Protein AF-K9TES0-F1 (afdb_monomer_lite)

Secondary structure (DSSP, 8-state):
----------EETTEEPPPHHHHTTS-TT-------------PPPHHHHHHHSPPPPTT-----HHHHHHH--

Radius of gyration: 26.47 Å; chains: 1; bounding box: 60×32×60 Å

Structure (mmCIF, N/CA/C/O backbone):
data_AF-K9TES0-F1
#
_entry.id   AF-K9TES0-F1
#
loop_
_atom_site.group_PDB
_atom_site.id
_atom_site.type_symbol
_atom_site.label_atom_id
_atom_site.label_alt_id
_atom_site.label_comp_id
_atom_site.label_asym_id
_atom_site.label_entity_id
_atom_site.label_seq_id
_atom_site.pdbx_PDB_ins_code
_atom_site.Cartn_x
_atom_site.Cartn_y
_atom_site.Cartn_z
_atom_site.occupancy
_atom_site.B_iso_or_equiv
_atom_site.auth_seq_id
_atom_site.auth_comp_id
_atom_site.auth_asym_id
_atom_site.auth_atom_id
_atom_site.pdbx_PDB_model_num
ATOM 1 N N . MET A 1 1 ? -16.966 16.589 14.673 1.00 53.94 1 MET A N 1
ATOM 2 C CA . MET A 1 1 ? -15.576 16.736 14.191 1.00 53.94 1 MET A CA 1
ATOM 3 C C . MET A 1 1 ? -15.184 15.437 13.514 1.00 53.94 1 MET A C 1
ATOM 5 O O . MET A 1 1 ? -15.468 14.387 14.076 1.00 53.94 1 MET A O 1
ATOM 9 N N . VAL A 1 2 ? -14.624 15.498 12.307 1.00 56.66 2 VAL A N 1
ATOM 10 C CA . VAL A 1 2 ? -14.090 14.318 11.614 1.00 56.66 2 VAL A CA 1
ATOM 11 C C . VAL A 1 2 ? -12.624 14.199 12.020 1.00 56.66 2 VAL A C 1
ATOM 13 O O . VAL A 1 2 ? -11.843 15.087 11.698 1.00 56.66 2 VAL A O 1
ATOM 16 N N . ASN A 1 3 ? -12.267 13.146 12.757 1.00 70.19 3 ASN A N 1
ATOM 17 C CA . ASN A 1 3 ? -10.871 12.824 13.052 1.00 70.19 3 ASN A CA 1
ATOM 18 C C . ASN A 1 3 ? -10.387 11.821 12.004 1.00 70.19 3 ASN A C 1
ATOM 20 O O . ASN A 1 3 ? -10.809 10.666 12.015 1.00 70.19 3 ASN A O 1
ATOM 24 N N . SER A 1 4 ? -9.539 12.276 11.085 1.00 77.25 4 SER A N 1
ATOM 25 C CA . SER A 1 4 ? -8.863 11.436 10.095 1.00 77.25 4 SER A CA 1
ATOM 26 C C . SER A 1 4 ? -7.369 11.403 10.384 1.00 77.25 4 SER A C 1
ATOM 28 O O . SER A 1 4 ? -6.777 12.441 10.676 1.00 77.25 4 SER A O 1
ATOM 30 N N . PHE A 1 5 ? -6.761 10.230 10.252 1.00 82.50 5 PHE A N 1
ATOM 31 C CA . PHE A 1 5 ? -5.324 10.034 10.407 1.00 82.50 5 PHE A CA 1
ATOM 32 C C . PHE A 1 5 ? -4.805 9.289 9.182 1.00 82.50 5 PHE A C 1
ATOM 34 O O . PHE A 1 5 ? -5.489 8.411 8.656 1.00 82.50 5 PHE A O 1
ATOM 41 N N . GLU A 1 6 ? -3.606 9.643 8.736 1.00 86.81 6 GLU A N 1
ATOM 42 C CA . GLU A 1 6 ? -2.915 8.983 7.634 1.00 86.81 6 GLU A CA 1
ATOM 43 C C . GLU A 1 6 ? -1.646 8.333 8.180 1.00 86.81 6 GLU A C 1
ATOM 45 O O . GLU A 1 6 ? -0.893 8.957 8.927 1.00 86.81 6 GLU A O 1
ATOM 50 N N . PHE A 1 7 ? -1.419 7.071 7.823 1.00 87.06 7 PHE A N 1
ATOM 51 C CA . PHE A 1 7 ? -0.219 6.339 8.205 1.00 87.06 7 PHE A CA 1
ATOM 52 C C . PHE A 1 7 ? 0.208 5.391 7.086 1.00 87.06 7 PHE A C 1
ATOM 54 O O . PHE A 1 7 ? -0.614 4.903 6.308 1.00 87.06 7 PHE A O 1
ATOM 61 N N . LYS A 1 8 ? 1.511 5.097 7.022 1.00 86.62 8 LYS A N 1
ATOM 62 C CA . LYS A 1 8 ? 2.057 4.077 6.121 1.00 86.62 8 LYS A CA 1
ATOM 63 C C . LYS A 1 8 ? 2.144 2.746 6.861 1.00 86.62 8 LYS A C 1
ATOM 65 O O . LYS A 1 8 ? 2.830 2.641 7.873 1.00 86.62 8 LYS A O 1
ATOM 70 N N . ALA A 1 9 ? 1.494 1.718 6.327 1.00 84.94 9 ALA A N 1
ATOM 71 C CA . ALA A 1 9 ? 1.549 0.361 6.856 1.00 84.94 9 ALA A CA 1
ATOM 72 C C . ALA A 1 9 ? 1.824 -0.653 5.745 1.00 84.94 9 ALA A C 1
ATOM 74 O O . ALA A 1 9 ? 1.541 -0.424 4.569 1.00 84.94 9 ALA A O 1
ATOM 75 N N . LYS A 1 10 ? 2.393 -1.798 6.126 1.00 85.62 10 LYS A N 1
ATOM 76 C CA . LYS A 1 10 ? 2.569 -2.935 5.219 1.00 85.62 10 LYS A CA 1
ATOM 77 C C . LYS A 1 10 ? 1.378 -3.869 5.355 1.00 85.62 10 LYS A C 1
ATOM 79 O O . LYS A 1 10 ? 1.024 -4.241 6.468 1.00 85.62 10 LYS A O 1
ATOM 84 N N . ILE A 1 11 ? 0.841 -4.312 4.224 1.00 86.69 11 ILE A N 1
ATOM 85 C CA . ILE A 1 11 ? -0.148 -5.388 4.197 1.00 86.69 11 ILE A CA 1
ATOM 86 C C . ILE A 1 11 ? 0.559 -6.697 4.570 1.00 86.69 11 ILE A C 1
ATOM 88 O O . ILE A 1 11 ? 1.553 -7.070 3.940 1.00 86.69 11 ILE A O 1
ATOM 92 N N . ARG A 1 12 ? 0.058 -7.399 5.590 1.00 86.81 12 ARG A N 1
ATOM 93 C CA . ARG A 1 12 ? 0.544 -8.721 6.015 1.00 86.81 12 ARG A CA 1
ATOM 94 C C . ARG A 1 12 ? -0.626 -9.692 6.024 1.00 86.81 12 ARG A C 1
ATOM 96 O O . ARG A 1 12 ? -1.619 -9.440 6.688 1.00 86.81 12 ARG A O 1
ATOM 103 N N . GLN A 1 13 ? -0.522 -10.783 5.262 1.00 88.06 13 GLN A N 1
ATOM 104 C CA . GLN A 1 13 ? -1.583 -11.800 5.155 1.00 88.06 13 GLN A CA 1
ATOM 105 C C . GLN A 1 13 ? -2.963 -11.208 4.790 1.00 88.06 13 GLN A C 1
ATOM 107 O O . GLN A 1 13 ? -3.989 -11.647 5.292 1.00 88.06 13 GLN A O 1
ATOM 112 N N . GLY A 1 14 ? -2.984 -10.177 3.938 1.00 86.44 14 GLY A N 1
ATOM 113 C CA . GLY A 1 14 ? -4.216 -9.481 3.548 1.00 86.44 14 GLY A CA 1
ATOM 114 C C . GLY A 1 14 ? -4.760 -8.488 4.582 1.00 86.44 14 GLY A C 1
ATOM 115 O O . GLY A 1 14 ? -5.785 -7.868 4.326 1.00 86.44 14 GLY A O 1
ATOM 116 N N . MET A 1 15 ? -4.077 -8.294 5.714 1.00 88.69 15 MET A N 1
ATOM 117 C CA . MET A 1 15 ? -4.486 -7.372 6.775 1.00 88.69 15 MET A CA 1
ATOM 118 C C . MET A 1 15 ? -3.594 -6.126 6.809 1.00 88.69 15 MET A C 1
ATOM 120 O O . MET A 1 15 ? -2.373 -6.213 6.648 1.00 88.69 15 MET A O 1
ATOM 124 N N . ILE A 1 16 ? -4.212 -4.963 7.034 1.00 87.88 16 ILE A N 1
ATOM 125 C CA . ILE A 1 16 ? -3.527 -3.719 7.403 1.00 87.88 16 ILE A CA 1
ATOM 126 C C . ILE A 1 16 ? -3.650 -3.586 8.917 1.00 87.88 16 ILE A C 1
ATOM 128 O O . ILE A 1 16 ? -4.749 -3.433 9.441 1.00 87.88 16 ILE A O 1
ATOM 132 N N . GLU A 1 17 ? -2.524 -3.659 9.616 1.00 87.00 17 GLU A N 1
ATOM 133 C CA . GLU A 1 17 ? -2.481 -3.464 11.062 1.00 87.00 17 GLU A CA 1
ATOM 134 C C . GLU A 1 17 ? -2.394 -1.966 11.371 1.00 87.00 17 GLU A C 1
ATOM 136 O O . GLU A 1 17 ? -1.519 -1.268 10.850 1.00 87.00 17 GLU A O 1
ATOM 141 N N . ILE A 1 18 ? -3.321 -1.466 12.191 1.00 86.31 18 ILE A N 1
ATOM 142 C CA . ILE A 1 18 ? -3.307 -0.075 12.650 1.00 86.31 18 ILE A CA 1
ATOM 143 C C . ILE A 1 18 ? -2.188 0.075 13.694 1.00 86.31 18 ILE A C 1
ATOM 145 O O . ILE A 1 18 ? -2.213 -0.644 14.702 1.00 86.31 18 ILE A O 1
ATOM 149 N N . PRO A 1 19 ? -1.240 1.011 13.499 1.00 86.00 19 PRO A N 1
ATOM 150 C CA . PRO A 1 19 ? -0.164 1.241 14.453 1.00 86.00 19 PRO A CA 1
ATOM 151 C C . PRO A 1 19 ? -0.684 1.585 15.865 1.00 86.00 19 PRO A C 1
ATOM 153 O O . PRO A 1 19 ? -1.707 2.274 15.977 1.00 86.00 19 PRO A O 1
ATOM 156 N N . PRO A 1 20 ? -0.007 1.134 16.943 1.00 86.56 20 PRO A N 1
ATOM 157 C CA . PRO A 1 20 ? -0.458 1.310 18.329 1.00 86.56 20 PRO A CA 1
ATOM 158 C C . PRO A 1 20 ? -0.827 2.748 18.709 1.00 86.56 20 PRO A C 1
ATOM 160 O O . PRO A 1 20 ? -1.790 2.973 19.443 1.00 86.56 20 PRO A 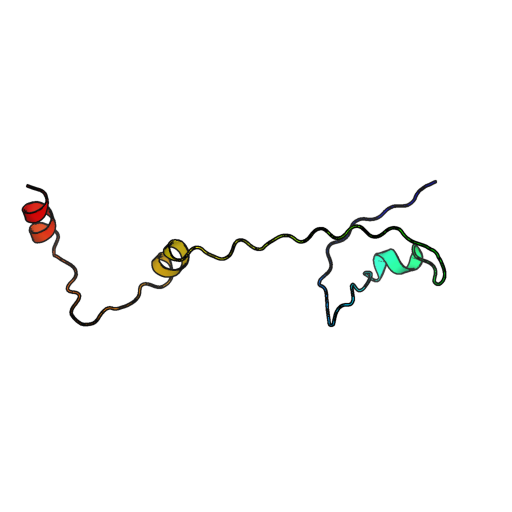O 1
ATOM 163 N N . GLU A 1 21 ? -0.112 3.731 18.168 1.00 85.06 21 GLU A N 1
ATOM 164 C CA . GLU A 1 21 ? -0.330 5.160 18.399 1.00 85.06 21 GLU A CA 1
ATOM 165 C C . GLU A 1 21 ? -1.709 5.664 17.932 1.00 85.06 21 GLU A C 1
ATOM 167 O O . GLU A 1 21 ? -2.199 6.674 18.439 1.00 85.06 21 GLU A O 1
ATOM 172 N N . TYR A 1 22 ? -2.370 4.952 17.014 1.00 84.69 22 TYR A N 1
ATOM 173 C CA . TYR A 1 22 ? -3.704 5.302 16.517 1.00 84.69 22 TYR A CA 1
ATOM 174 C C . TYR A 1 22 ? -4.822 4.437 17.115 1.00 84.69 22 TYR A C 1
ATOM 176 O O . TYR A 1 22 ? -5.995 4.791 16.976 1.00 84.69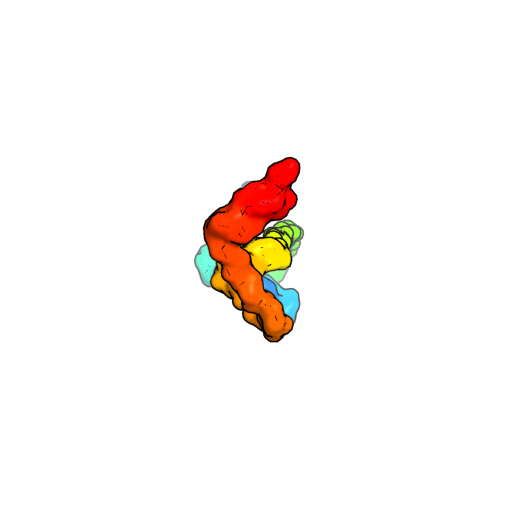 22 TYR A O 1
ATOM 184 N N . GLN A 1 23 ? -4.496 3.347 17.819 1.00 79.25 23 GLN A N 1
ATOM 185 C CA . GLN A 1 23 ? -5.491 2.416 18.372 1.00 79.25 23 GLN A CA 1
ATOM 186 C C . GLN A 1 23 ? -6.409 3.080 19.408 1.00 79.25 23 GLN A C 1
ATOM 188 O O . GLN A 1 23 ? -7.598 2.791 19.450 1.00 79.25 23 GLN A O 1
ATOM 193 N N . GLN A 1 24 ? -5.906 4.044 20.187 1.00 78.00 24 GLN A N 1
ATOM 194 C CA . GLN A 1 24 ? -6.737 4.788 21.147 1.00 78.00 24 GLN A CA 1
ATOM 195 C C . GLN A 1 24 ? -7.813 5.653 20.468 1.00 78.00 24 GLN A C 1
ATOM 197 O O . GLN A 1 24 ? -8.844 5.952 21.071 1.00 78.00 24 GLN A O 1
ATOM 202 N N . ASN A 1 25 ? -7.587 6.045 19.210 1.00 74.56 25 ASN A N 1
ATOM 203 C CA . ASN A 1 25 ? -8.506 6.887 18.447 1.00 74.56 25 ASN A CA 1
ATOM 204 C C . ASN A 1 25 ? -9.559 6.072 17.680 1.00 74.56 25 ASN A C 1
ATOM 2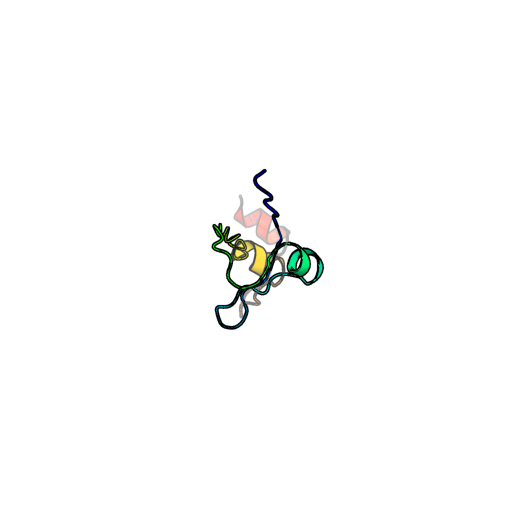06 O O . ASN A 1 25 ? -10.606 6.613 17.314 1.00 74.56 25 ASN A O 1
ATOM 210 N N . ILE A 1 26 ? -9.298 4.783 17.444 1.00 76.50 26 ILE A N 1
ATOM 211 C CA . ILE A 1 26 ? -10.165 3.876 16.691 1.00 76.50 26 ILE A CA 1
ATOM 212 C C . ILE A 1 26 ? -10.733 2.852 17.673 1.00 76.50 26 ILE A C 1
ATOM 214 O O . ILE A 1 26 ? -10.144 1.811 17.937 1.00 76.50 26 ILE A O 1
ATOM 218 N N . GLN A 1 27 ? -11.887 3.189 18.246 1.00 70.94 27 GLN A N 1
ATOM 219 C CA . GLN A 1 27 ? -12.620 2.281 19.125 1.00 70.94 27 GLN A CA 1
ATOM 220 C C . GLN A 1 27 ? -13.205 1.121 18.319 1.00 70.94 27 GLN A C 1
ATOM 222 O O . GLN A 1 27 ? -13.744 1.322 17.227 1.00 70.94 27 GLN A O 1
ATOM 227 N N . GLU A 1 28 ? -13.133 -0.078 18.890 1.00 75.19 28 GLU A N 1
ATOM 228 C CA . GLU A 1 28 ? -13.744 -1.278 18.328 1.00 75.19 28 GLU A CA 1
ATOM 229 C C . GLU A 1 28 ? -15.256 -1.077 18.103 1.00 75.19 28 GLU A C 1
ATOM 231 O O . GLU A 1 28 ? -15.939 -0.433 18.902 1.00 75.19 28 GLU A O 1
ATOM 236 N N . GLY A 1 29 ? -15.774 -1.587 16.981 1.00 75.94 29 GLY A N 1
ATOM 237 C CA . GLY A 1 29 ? -17.192 -1.476 16.612 1.00 75.94 29 GLY A CA 1
ATOM 238 C C . GLY A 1 29 ? -17.605 -0.172 15.918 1.00 75.94 29 GLY A C 1
ATOM 239 O O . GLY A 1 29 ? -18.795 0.026 15.678 1.00 75.94 29 GLY A O 1
ATOM 240 N N . ARG A 1 30 ? -16.665 0.722 15.582 1.00 80.62 30 ARG A N 1
ATOM 241 C CA . ARG A 1 30 ? -16.958 1.914 14.770 1.00 80.62 30 ARG A CA 1
ATOM 242 C C . ARG A 1 30 ? -16.763 1.667 13.279 1.00 80.62 30 ARG A C 1
ATOM 244 O O . ARG A 1 30 ? -15.744 1.125 12.861 1.00 80.62 30 ARG A O 1
ATOM 251 N N . ASP A 1 31 ? -17.691 2.190 12.486 1.00 82.19 31 ASP A N 1
ATOM 252 C CA . ASP A 1 31 ? -17.541 2.262 11.037 1.00 82.19 31 ASP A CA 1
ATOM 253 C C . ASP A 1 31 ? -16.475 3.295 10.654 1.00 82.19 31 ASP A C 1
ATOM 255 O O . ASP A 1 31 ? -16.462 4.427 11.151 1.00 82.19 31 ASP A O 1
ATOM 259 N N . VAL A 1 32 ? -15.584 2.911 9.739 1.00 82.81 32 VAL A N 1
ATOM 260 C CA . VAL A 1 32 ? -14.499 3.765 9.242 1.00 82.81 32 VAL A CA 1
ATOM 261 C C . VAL A 1 32 ? -14.445 3.748 7.716 1.00 82.81 32 VAL A C 1
ATOM 263 O O . VAL A 1 32 ? -14.729 2.741 7.072 1.00 82.81 32 VAL A O 1
ATOM 266 N N . LYS A 1 33 ? -14.040 4.874 7.120 1.00 85.12 33 LYS A N 1
ATOM 267 C CA . LYS A 1 33 ? -13.709 4.962 5.693 1.00 85.12 33 LYS A CA 1
ATOM 268 C C . LYS A 1 33 ? -12.213 4.711 5.514 1.00 85.12 33 LYS A C 1
ATOM 270 O O . LYS A 1 33 ? -11.407 5.458 6.061 1.00 85.12 33 LYS A O 1
ATOM 275 N N . VAL A 1 34 ? -11.851 3.706 4.720 1.00 84.88 34 VAL A N 1
ATOM 276 C CA . VAL A 1 34 ? -10.452 3.354 4.424 1.00 84.88 34 VAL A CA 1
ATOM 277 C C . VAL A 1 34 ? -10.088 3.805 3.008 1.00 84.88 34 VAL A C 1
ATOM 279 O O . VAL A 1 34 ? -10.848 3.576 2.069 1.00 84.88 34 VAL A O 1
ATOM 282 N N . ILE A 1 35 ? -8.926 4.444 2.851 1.00 85.50 35 ILE A N 1
ATOM 283 C CA . ILE A 1 35 ? -8.339 4.805 1.553 1.00 85.50 35 ILE A CA 1
ATOM 284 C C . ILE A 1 35 ? -6.992 4.089 1.454 1.00 85.50 35 ILE A C 1
ATOM 286 O O . ILE A 1 35 ? -6.131 4.284 2.307 1.00 85.50 35 ILE A O 1
ATOM 290 N N . ILE A 1 36 ? -6.819 3.246 0.435 1.00 85.06 36 ILE A N 1
ATOM 291 C CA . ILE A 1 36 ? -5.576 2.505 0.196 1.00 85.06 36 ILE A CA 1
ATOM 292 C C . ILE A 1 36 ? -4.885 3.121 -1.018 1.00 85.06 36 ILE A C 1
ATOM 294 O O . ILE A 1 36 ? -5.438 3.113 -2.115 1.00 85.06 36 ILE A O 1
ATOM 298 N N . LEU A 1 37 ? -3.673 3.633 -0.812 1.00 83.88 37 LEU A N 1
ATOM 299 C CA . LEU A 1 37 ? -2.793 4.116 -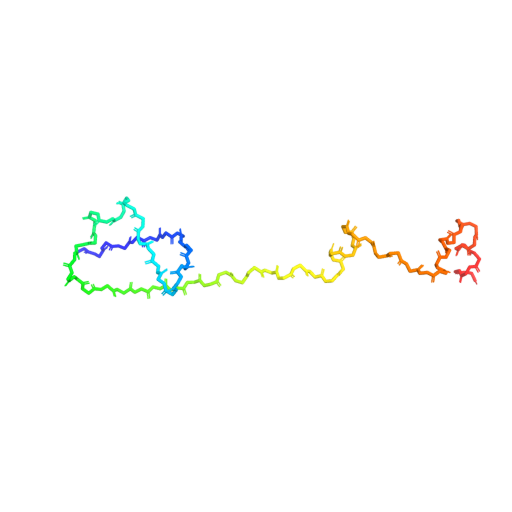1.872 1.00 83.88 37 LEU A CA 1
ATOM 300 C C . LEU A 1 37 ? -1.634 3.128 -2.010 1.00 83.88 37 LEU A C 1
ATOM 302 O O . LEU A 1 37 ? -0.792 3.017 -1.119 1.00 83.88 37 LEU A O 1
ATOM 306 N N . SER A 1 38 ? -1.607 2.371 -3.104 1.00 81.44 38 SER A N 1
ATOM 307 C CA . SER A 1 38 ? -0.477 1.503 -3.428 1.00 81.44 38 SER A CA 1
ATOM 308 C C . SER A 1 38 ? 0.574 2.308 -4.183 1.00 81.44 38 SER A C 1
ATOM 310 O O . SER A 1 38 ? 0.359 2.681 -5.334 1.00 81.44 38 SER A O 1
ATOM 312 N N . GLU A 1 39 ? 1.718 2.558 -3.550 1.00 73.62 39 GLU A N 1
ATOM 313 C CA . GLU A 1 39 ? 2.911 2.997 -4.271 1.00 73.62 39 GLU A CA 1
ATOM 314 C C . GLU A 1 39 ? 3.434 1.784 -5.055 1.00 73.62 39 GLU A C 1
ATOM 316 O O . GLU A 1 39 ? 3.945 0.823 -4.467 1.00 73.62 39 GLU A O 1
ATOM 321 N N . GLU A 1 40 ? 3.267 1.782 -6.380 1.00 74.12 40 GLU A N 1
ATOM 322 C CA . GLU A 1 40 ? 4.037 0.871 -7.220 1.00 74.12 40 GLU A CA 1
ATOM 323 C C . GLU A 1 40 ? 5.507 1.216 -7.000 1.00 74.12 40 GLU A C 1
ATOM 325 O O . GLU A 1 40 ? 5.961 2.315 -7.311 1.00 74.12 40 GLU A O 1
ATOM 330 N N . LYS A 1 41 ? 6.268 0.291 -6.409 1.00 68.88 41 LYS A N 1
ATOM 331 C CA . LYS A 1 41 ? 7.718 0.402 -6.500 1.00 68.88 41 LYS A CA 1
ATOM 332 C C . LYS A 1 41 ? 8.044 0.259 -7.971 1.00 68.88 41 LYS A C 1
ATOM 334 O O . LYS A 1 41 ? 7.815 -0.823 -8.518 1.00 68.88 41 LYS A O 1
ATOM 339 N N . ASP A 1 42 ? 8.568 1.324 -8.570 1.00 72.31 42 ASP A N 1
ATOM 340 C CA . ASP A 1 42 ? 9.149 1.250 -9.901 1.00 72.31 42 ASP A CA 1
ATOM 341 C C . ASP A 1 42 ? 10.059 0.028 -9.933 1.00 72.31 42 ASP A C 1
ATOM 343 O O . ASP A 1 42 ? 11.018 -0.098 -9.160 1.00 72.31 42 ASP A O 1
ATOM 347 N N . LYS A 1 43 ? 9.687 -0.946 -10.764 1.00 75.31 43 LYS A N 1
ATOM 348 C CA . LYS A 1 43 ? 10.539 -2.107 -10.971 1.00 75.31 43 LYS A CA 1
ATOM 349 C C . LYS A 1 43 ? 11.831 -1.562 -11.576 1.00 75.31 43 LYS A C 1
ATOM 351 O O . LYS A 1 43 ? 11.743 -0.850 -12.579 1.00 75.31 43 LYS A O 1
ATOM 356 N N . PRO A 1 44 ? 13.007 -1.868 -10.998 1.00 77.44 44 PRO A N 1
ATOM 357 C CA . PRO A 1 44 ? 14.266 -1.399 -11.557 1.00 77.44 44 PRO A CA 1
ATOM 358 C C . PRO A 1 44 ? 14.328 -1.809 -13.027 1.00 77.44 44 PRO A C 1
ATOM 360 O O . PRO A 1 44 ? 14.072 -2.973 -13.362 1.00 77.44 44 PRO A O 1
ATOM 363 N N . ARG A 1 45 ? 14.585 -0.839 -13.911 1.00 84.38 45 ARG A N 1
ATOM 364 C CA . ARG A 1 45 ? 14.602 -1.099 -15.351 1.00 84.38 45 ARG A CA 1
ATOM 365 C C . ARG A 1 45 ? 15.771 -2.027 -15.642 1.00 84.38 45 ARG A C 1
ATOM 367 O O . ARG A 1 45 ? 16.795 -1.977 -14.964 1.00 84.38 45 ARG A O 1
ATOM 374 N N . LEU A 1 46 ? 15.643 -2.840 -16.687 1.00 86.31 46 LEU A N 1
ATOM 375 C CA . LEU A 1 46 ? 16.693 -3.782 -17.080 1.00 86.31 46 LEU A CA 1
ATOM 376 C C . LEU A 1 46 ? 18.064 -3.092 -17.221 1.00 86.31 46 LEU A C 1
ATOM 378 O O . LEU A 1 46 ? 19.070 -3.640 -16.788 1.00 86.31 46 LEU A O 1
ATOM 382 N N . MET A 1 47 ? 18.101 -1.867 -17.759 1.00 88.12 47 MET A N 1
ATOM 383 C CA . MET A 1 47 ? 19.346 -1.103 -17.905 1.00 88.12 47 MET A CA 1
ATOM 384 C C . MET A 1 47 ? 19.953 -0.671 -16.566 1.00 88.12 47 MET A C 1
ATOM 386 O O . MET A 1 47 ? 21.170 -0.726 -16.423 1.00 88.12 47 MET A O 1
ATOM 390 N N . ASP A 1 48 ? 19.129 -0.308 -15.579 1.00 86.94 48 ASP A N 1
ATOM 391 C CA . ASP A 1 48 ? 19.607 0.056 -14.239 1.00 86.94 48 ASP A CA 1
ATOM 392 C C . ASP A 1 48 ? 20.232 -1.181 -13.557 1.00 86.94 48 ASP A C 1
ATOM 394 O O . ASP A 1 48 ? 21.321 -1.115 -12.991 1.00 86.94 48 ASP A O 1
ATOM 398 N N . GLN A 1 49 ? 19.600 -2.351 -13.718 1.00 87.62 49 GLN A N 1
ATOM 399 C CA . GLN A 1 49 ? 20.122 -3.627 -13.210 1.00 87.62 49 GLN A CA 1
ATOM 400 C C . GLN A 1 49 ? 21.441 -4.040 -13.880 1.00 87.62 49 GLN A C 1
ATOM 402 O O . GLN A 1 49 ? 22.343 -4.538 -13.207 1.00 87.62 49 GLN A O 1
ATOM 407 N N . LEU A 1 50 ? 21.561 -3.848 -15.198 1.00 8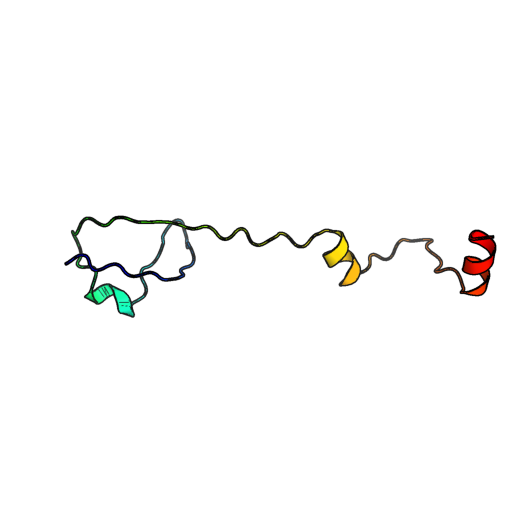7.75 50 LEU A N 1
ATOM 408 C CA . LEU A 1 50 ? 22.768 -4.188 -15.958 1.00 87.75 50 LEU A CA 1
ATOM 409 C C . LEU A 1 50 ? 23.930 -3.228 -15.674 1.00 87.75 50 LEU A C 1
ATOM 411 O O . LEU A 1 50 ? 25.083 -3.656 -15.720 1.00 87.75 50 LEU A O 1
ATOM 415 N N . ALA A 1 51 ? 23.642 -1.961 -15.363 1.00 86.12 51 ALA A N 1
ATOM 416 C CA . ALA A 1 51 ? 24.652 -0.994 -14.941 1.00 86.12 51 ALA A CA 1
ATOM 417 C C . ALA A 1 51 ? 25.258 -1.363 -13.575 1.00 86.12 51 ALA A C 1
ATOM 419 O O . ALA A 1 51 ? 26.475 -1.288 -13.408 1.00 86.12 51 ALA A O 1
ATOM 420 N N . GLU A 1 52 ? 24.431 -1.800 -12.619 1.00 88.12 52 GLU A N 1
ATOM 421 C CA . GLU A 1 52 ? 24.893 -2.252 -11.297 1.00 88.12 52 GLU A CA 1
ATOM 422 C C . GLU A 1 52 ? 25.575 -3.625 -11.348 1.00 88.12 52 GLU A C 1
ATOM 424 O O . GLU A 1 52 ? 26.576 -3.858 -10.665 1.00 88.12 52 GLU A O 1
ATOM 429 N N . LYS A 1 53 ? 25.038 -4.548 -12.154 1.00 88.69 53 LYS A N 1
ATOM 430 C CA . LYS A 1 53 ? 25.552 -5.913 -12.292 1.00 88.69 53 LYS A CA 1
ATOM 431 C C . LYS A 1 53 ? 25.651 -6.307 -13.768 1.00 88.69 53 LYS A C 1
ATOM 433 O O . LYS A 1 53 ? 24.743 -6.956 -14.298 1.00 88.69 53 LYS A O 1
ATOM 438 N N . PRO A 1 54 ? 26.776 -5.975 -14.423 1.00 83.88 54 PRO A N 1
ATOM 439 C CA . PRO A 1 54 ? 27.012 -6.362 -15.803 1.00 83.88 54 PRO A CA 1
ATOM 440 C C . PRO A 1 54 ? 26.993 -7.883 -15.953 1.00 83.88 54 PRO A C 1
ATOM 442 O O . PRO A 1 54 ? 27.579 -8.616 -15.151 1.00 83.88 54 PRO A O 1
ATOM 445 N N . ILE A 1 55 ? 26.340 -8.366 -17.006 1.00 83.06 55 ILE A N 1
ATOM 446 C CA . ILE A 1 55 ? 26.410 -9.774 -17.392 1.00 83.06 55 ILE A CA 1
ATOM 447 C C . ILE A 1 55 ? 27.702 -10.023 -18.171 1.00 83.06 55 ILE A C 1
ATOM 449 O O . ILE A 1 55 ? 28.045 -9.282 -19.091 1.00 83.06 55 ILE A O 1
ATOM 453 N N . SER A 1 56 ? 28.431 -11.074 -17.802 1.00 80.56 56 SER A N 1
ATOM 454 C CA . SER A 1 56 ? 29.578 -11.534 -18.582 1.00 80.56 56 SER A CA 1
ATOM 455 C C . SER A 1 56 ? 29.075 -12.458 -19.684 1.00 80.56 56 SER A C 1
ATOM 457 O O . SER A 1 56 ? 28.452 -13.483 -19.403 1.00 80.56 56 SER A O 1
ATOM 459 N N . VAL A 1 57 ? 29.315 -12.080 -20.937 1.00 82.50 57 VAL A N 1
ATOM 460 C CA . VAL A 1 57 ? 28.940 -12.878 -22.106 1.00 82.50 57 VAL A CA 1
ATOM 461 C C . VAL A 1 57 ? 30.182 -13.623 -22.587 1.00 82.50 57 VAL A C 1
ATOM 463 O O . VAL A 1 57 ? 31.231 -13.015 -22.800 1.00 82.50 57 VAL A O 1
ATOM 466 N N . GLN A 1 58 ? 30.092 -14.947 -22.734 1.00 82.06 58 GLN A N 1
ATOM 467 C CA . GLN A 1 58 ? 31.209 -15.742 -23.250 1.00 82.06 58 GLN A CA 1
ATOM 468 C C . GLN A 1 58 ? 31.559 -15.294 -24.676 1.00 82.06 58 GLN A C 1
ATOM 470 O O . GLN A 1 58 ? 30.677 -15.169 -25.520 1.00 82.06 58 GLN A O 1
ATOM 475 N N . GLY A 1 59 ? 32.845 -15.040 -24.930 1.00 76.56 59 GLY A N 1
ATOM 476 C CA . GLY A 1 59 ? 33.338 -14.547 -26.222 1.00 76.56 59 GLY A CA 1
ATOM 477 C C . GLY A 1 59 ? 33.295 -13.024 -26.396 1.00 76.56 59 GLY A C 1
ATOM 478 O O . GLY A 1 59 ? 33.768 -12.530 -27.414 1.00 76.56 59 GLY A O 1
ATOM 479 N N . TRP A 1 60 ? 32.786 -12.267 -25.416 1.00 77.06 60 TRP A N 1
ATOM 480 C CA . TRP A 1 60 ? 32.853 -10.806 -25.449 1.00 77.06 60 TRP A CA 1
ATOM 481 C C . TRP A 1 60 ? 34.254 -10.314 -25.071 1.00 77.06 60 TRP A C 1
ATOM 483 O O . TRP A 1 60 ? 34.657 -10.369 -23.907 1.00 77.06 60 TRP A O 1
ATOM 493 N N . VAL A 1 61 ? 34.988 -9.803 -26.057 1.00 76.06 61 VAL A N 1
ATOM 494 C CA . VAL A 1 61 ? 36.241 -9.074 -25.845 1.00 76.06 61 VAL A CA 1
ATOM 495 C C . VAL A 1 61 ? 35.897 -7.593 -25.811 1.00 76.06 61 VAL A C 1
ATOM 497 O O . VAL A 1 61 ? 35.313 -7.073 -26.757 1.00 76.06 61 VAL A O 1
ATOM 500 N N . LYS A 1 62 ? 36.219 -6.906 -24.708 1.00 74.69 62 LYS A N 1
ATOM 501 C CA . LYS A 1 62 ? 36.068 -5.451 -24.642 1.00 74.69 62 LYS A CA 1
ATOM 502 C C . LYS A 1 6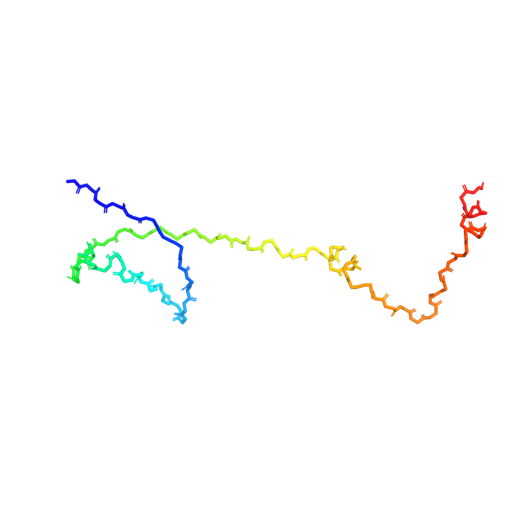2 ? 37.052 -4.847 -25.653 1.00 74.69 62 LYS A C 1
ATOM 504 O O . LYS A 1 62 ? 38.251 -5.032 -25.436 1.00 74.69 62 LYS A O 1
ATOM 509 N N . PRO A 1 63 ? 36.581 -4.161 -26.709 1.00 75.44 63 PRO A N 1
ATOM 510 C CA . PRO A 1 63 ? 37.483 -3.572 -27.680 1.00 75.44 63 PRO A CA 1
ATOM 511 C C . PRO A 1 63 ? 38.382 -2.553 -26.981 1.00 75.44 63 PRO A C 1
ATOM 513 O O . PRO A 1 63 ? 37.970 -1.842 -26.051 1.00 75.44 63 PRO A O 1
ATOM 516 N N . SER A 1 64 ? 39.637 -2.535 -27.399 1.00 78.56 64 SER A N 1
ATOM 517 C CA . SER A 1 64 ? 40.594 -1.506 -27.031 1.00 78.56 64 SER A CA 1
ATOM 518 C C . SER A 1 64 ? 40.133 -0.149 -27.567 1.00 78.56 64 SER A C 1
ATOM 520 O O . SER A 1 64 ? 39.306 -0.047 -28.472 1.00 78.56 64 SER A O 1
ATOM 522 N N . ARG A 1 65 ? 40.657 0.929 -26.981 1.00 76.56 65 ARG A N 1
ATOM 523 C CA . ARG A 1 65 ? 40.295 2.289 -27.393 1.00 76.56 65 ARG A CA 1
ATOM 524 C C . ARG A 1 65 ? 40.612 2.544 -28.869 1.00 76.56 65 ARG A C 1
ATOM 526 O O . ARG A 1 65 ? 39.846 3.232 -29.532 1.00 76.56 65 ARG A O 1
ATOM 533 N N . ASP A 1 66 ? 41.704 1.967 -29.355 1.00 78.19 66 ASP A N 1
ATOM 534 C CA . ASP A 1 66 ? 42.151 2.121 -30.737 1.00 78.19 66 ASP A CA 1
ATOM 535 C C . ASP A 1 66 ? 41.195 1.402 -31.705 1.00 78.19 66 ASP A C 1
ATOM 537 O O . ASP A 1 66 ? 40.799 1.980 -32.712 1.00 78.19 66 ASP A O 1
ATOM 541 N N . GLU A 1 67 ? 40.702 0.213 -31.337 1.00 75.25 67 GLU A N 1
ATOM 542 C CA . GLU A 1 67 ? 39.702 -0.535 -32.120 1.00 75.25 67 GLU A CA 1
ATOM 543 C C . GLU A 1 67 ? 38.340 0.175 -32.187 1.00 75.25 67 GLU A C 1
ATOM 545 O O . GLU A 1 67 ? 37.648 0.080 -33.195 1.00 75.25 67 GLU A O 1
ATOM 550 N N . ILE A 1 68 ? 37.936 0.909 -31.142 1.00 78.81 68 ILE A N 1
ATOM 551 C CA . ILE A 1 68 ? 36.673 1.675 -31.154 1.00 78.81 68 ILE A CA 1
ATOM 552 C C . ILE A 1 68 ? 36.751 2.837 -32.155 1.00 78.81 68 ILE A C 1
ATOM 554 O O . ILE A 1 68 ? 35.785 3.099 -32.867 1.00 78.81 68 ILE A O 1
ATOM 558 N N . HIS A 1 69 ? 37.900 3.515 -32.235 1.00 74.12 69 HIS A N 1
ATOM 559 C CA . HIS A 1 69 ? 38.088 4.664 -33.124 1.00 74.12 69 HIS A CA 1
ATOM 560 C C . HIS A 1 69 ? 38.064 4.293 -34.616 1.00 74.12 69 HIS A C 1
ATOM 562 O O . HIS A 1 69 ? 37.630 5.107 -35.431 1.00 74.12 69 HIS A O 1
ATOM 568 N N . GLU A 1 70 ? 38.477 3.075 -34.973 1.00 69.69 70 GLU A N 1
ATOM 569 C CA . GLU A 1 70 ? 38.423 2.577 -36.355 1.00 69.69 70 GLU A CA 1
ATOM 570 C C . GLU A 1 70 ? 37.011 2.163 -36.804 1.00 69.69 70 GLU A C 1
ATOM 572 O O . GLU A 1 70 ? 36.726 2.192 -37.996 1.00 69.69 70 GLU A O 1
ATOM 577 N N . ILE A 1 71 ? 36.114 1.801 -35.878 1.00 64.81 71 ILE A N 1
ATOM 578 C CA . ILE A 1 71 ? 34.739 1.368 -36.200 1.00 64.81 71 ILE A CA 1
ATOM 579 C C . ILE A 1 71 ? 33.811 2.567 -36.474 1.00 64.81 71 ILE A C 1
ATOM 581 O O . ILE A 1 71 ? 32.806 2.427 -37.170 1.00 64.81 71 ILE A O 1
ATOM 585 N N . GLU A 1 72 ? 34.128 3.741 -35.921 1.00 59.25 72 GLU A N 1
ATOM 586 C CA . GLU A 1 72 ? 33.326 4.966 -36.058 1.00 59.25 72 GLU A CA 1
ATOM 587 C C . GLU A 1 72 ? 33.750 5.878 -37.233 1.00 59.25 72 GLU A C 1
ATOM 589 O O . GLU A 1 72 ? 33.118 6.918 -37.435 1.00 59.25 72 GLU A O 1
ATOM 594 N N . SER A 1 73 ? 34.791 5.513 -37.998 1.00 51.06 73 SER A N 1
ATOM 595 C CA . SER A 1 73 ? 35.278 6.257 -39.182 1.00 51.06 73 SER A CA 1
ATOM 596 C C . SER A 1 73 ? 34.834 5.618 -40.496 1.00 51.06 73 SER A C 1
ATOM 598 O O . SER A 1 73 ? 34.601 6.386 -41.458 1.00 51.06 73 SER A O 1
#

pLDDT: mean 79.69, std 8.22, range [51.06, 88.69]

Foldseek 3Di:
DDDDDDDDADQDPNDGDDDPVCDVVDDPPDDDDDDDDDDDPPDQDPVNVCVVPPDDDPPDDDDDPVRVVVVVD

Sequence (73 aa):
MVNSFEFKAKIRQGMIEIPPEYQQNIQEGRDVKVIILSEEKDKPRLMDQLAEKPISVQGWVKPSRDEIHEIES

Organism: NCBI:txid56110